Protein AF-A0A7J5EXM0-F1 (afdb_monomer_lite)

Radius of gyration: 34.78 Å; chains: 1; bounding box: 67×42×103 Å

Secondary structure (DSSP, 8-state):
-----PPSEEEEEE-SSHHHHHHHHHHHTTSTTEEEEE---S--HHHHHHHHHHHHT--SEEEEE-S-HHHHHHH-SEEEEEETTEEEEEES-HHHHHHHHHHHHHHHHHHHHHHHHHHHHHHHHHHHHHHHHHHHHHHHHHHHHHHHHHHHHHHHHHT--

Sequence (161 aa):
MQSLSLPAGWTGVVGASRADELAFLRQAATSPDVRVVEDPGPLTDDARAALVASLRTHPGIGLIASRDRALLDELTTATVRIDRHGARLYLGSYSTARAAWQAEGEARGRERATAQNRHQARLAEQAHHTAIAAAQQRAATMSARGASQRWKGNAAMRGRK

pLDDT: mean 86.91, std 11.25, range [46.09, 97.12]

Structure (mmCIF, N/CA/C/O backbone):
data_AF-A0A7J5EXM0-F1
#
_entry.id   AF-A0A7J5EXM0-F1
#
loop_
_atom_site.group_PDB
_atom_site.id
_atom_site.type_symbol
_atom_site.label_atom_id
_atom_site.label_alt_id
_atom_site.label_comp_id
_atom_site.label_asym_id
_atom_site.label_entity_id
_atom_site.label_seq_id
_atom_site.pdbx_PDB_ins_code
_atom_site.Cartn_x
_atom_site.Cartn_y
_atom_site.Cartn_z
_atom_site.occupancy
_atom_site.B_iso_or_equiv
_atom_site.auth_seq_id
_atom_site.auth_comp_id
_atom_site.auth_asym_id
_atom_site.auth_atom_id
_atom_site.pdbx_PDB_model_num
ATOM 1 N N . MET A 1 1 ? 3.048 -18.352 7.080 1.00 46.09 1 MET A N 1
ATOM 2 C CA . MET A 1 1 ? 3.015 -17.070 6.339 1.00 46.09 1 MET A CA 1
ATOM 3 C C . MET A 1 1 ? 1.911 -17.180 5.305 1.00 46.09 1 MET A C 1
ATOM 5 O O . MET A 1 1 ? 1.802 -18.239 4.703 1.00 46.09 1 MET A O 1
ATOM 9 N N . GLN A 1 2 ? 1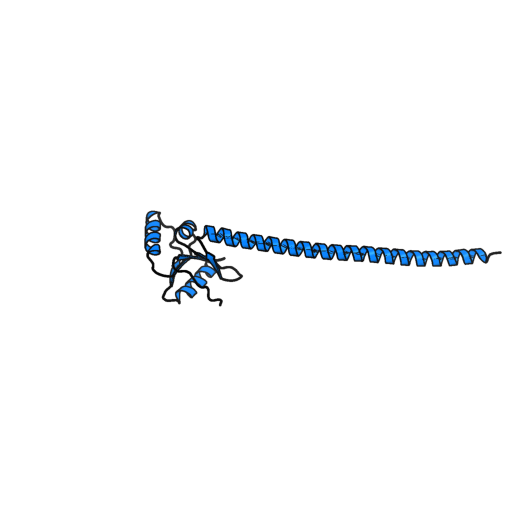.037 -16.180 5.175 1.00 49.22 2 GLN A N 1
ATOM 10 C CA . GLN A 1 2 ? -0.038 -16.229 4.178 1.00 49.22 2 GLN A CA 1
ATOM 11 C C . GLN A 1 2 ? 0.582 -16.258 2.776 1.00 49.22 2 GLN A C 1
ATOM 13 O O . GLN A 1 2 ? 1.469 -15.457 2.489 1.00 49.22 2 GLN A O 1
ATOM 18 N N . SER A 1 3 ? 0.153 -17.204 1.939 1.00 62.62 3 SER A N 1
ATOM 19 C CA . SER A 1 3 ? 0.539 -17.242 0.528 1.00 62.62 3 SER A CA 1
ATOM 20 C C . SER A 1 3 ? -0.100 -16.042 -0.166 1.00 62.62 3 SER A C 1
ATOM 22 O O . SER A 1 3 ? -1.326 -15.941 -0.226 1.00 62.62 3 SER A O 1
ATOM 24 N N . LEU A 1 4 ? 0.721 -15.092 -0.607 1.00 74.19 4 LEU A N 1
ATOM 25 C CA . LEU A 1 4 ? 0.268 -13.911 -1.330 1.00 74.19 4 LEU A CA 1
ATOM 26 C C . LEU A 1 4 ? 0.406 -14.215 -2.823 1.00 74.19 4 LEU A C 1
ATOM 28 O O . LEU A 1 4 ? 1.516 -14.343 -3.331 1.00 74.19 4 LEU A O 1
ATOM 32 N N . SER A 1 5 ? -0.724 -14.392 -3.507 1.00 82.31 5 SER A N 1
ATOM 33 C CA . SER A 1 5 ? -0.741 -14.638 -4.950 1.00 82.31 5 SER A CA 1
ATOM 34 C C . SER A 1 5 ? -0.410 -13.338 -5.682 1.00 82.31 5 SER A C 1
ATOM 36 O O . SER A 1 5 ? -1.137 -12.351 -5.557 1.00 82.31 5 SER A O 1
ATOM 38 N N . LEU A 1 6 ? 0.717 -13.325 -6.392 1.00 84.25 6 LEU A N 1
ATOM 39 C CA . LEU A 1 6 ? 1.162 -12.187 -7.191 1.00 84.25 6 LEU A CA 1
ATOM 40 C C . LEU A 1 6 ? 0.640 -12.332 -8.628 1.00 84.25 6 LEU A C 1
ATOM 42 O O . LEU A 1 6 ? 0.759 -13.418 -9.200 1.00 84.25 6 LEU A O 1
ATOM 46 N N . PRO A 1 7 ? 0.067 -11.272 -9.223 1.00 84.38 7 PRO A N 1
ATOM 47 C CA . PRO A 1 7 ? -0.327 -11.299 -10.623 1.00 84.38 7 PRO A CA 1
ATOM 48 C C . PRO A 1 7 ? 0.906 -11.328 -11.534 1.00 84.38 7 PRO A C 1
ATOM 50 O O . PRO A 1 7 ? 1.994 -10.898 -11.146 1.00 84.38 7 PRO A O 1
ATOM 53 N N . ALA A 1 8 ? 0.718 -11.788 -12.772 1.00 85.81 8 ALA A N 1
ATOM 54 C CA . ALA A 1 8 ? 1.723 -11.617 -13.815 1.00 85.81 8 ALA A CA 1
ATOM 55 C C . ALA A 1 8 ? 1.977 -10.122 -14.088 1.00 85.81 8 ALA A C 1
ATOM 57 O O . ALA A 1 8 ? 1.068 -9.292 -13.982 1.00 85.81 8 ALA A O 1
ATOM 58 N N . GLY A 1 9 ? 3.209 -9.792 -14.471 1.00 90.81 9 GLY A N 1
ATOM 59 C CA . GLY A 1 9 ? 3.674 -8.420 -14.642 1.00 90.81 9 GLY A CA 1
ATOM 60 C C . GLY A 1 9 ? 4.459 -7.910 -13.435 1.00 90.81 9 GLY A C 1
ATOM 61 O O . GLY A 1 9 ? 4.924 -8.680 -12.594 1.00 90.81 9 GLY A O 1
ATOM 62 N N . TRP A 1 10 ? 4.645 -6.592 -13.376 1.00 93.81 10 TRP A N 1
ATOM 63 C CA . TRP A 1 10 ? 5.480 -5.959 -12.360 1.00 93.81 10 TRP A CA 1
ATOM 64 C C . TRP A 1 10 ? 4.670 -5.494 -11.163 1.00 93.81 10 TRP A C 1
ATOM 66 O O . TRP A 1 10 ? 3.741 -4.696 -11.283 1.00 93.81 10 TRP A O 1
ATOM 76 N N . THR A 1 11 ? 5.088 -5.947 -9.989 1.00 95.06 11 THR A N 1
ATOM 77 C CA . THR A 1 11 ? 4.552 -5.522 -8.706 1.00 95.06 11 THR A CA 1
ATOM 78 C C . THR A 1 11 ? 5.589 -4.684 -7.962 1.00 95.06 11 THR A C 1
ATOM 80 O O . THR A 1 11 ? 6.719 -5.118 -7.731 1.00 95.06 11 THR A O 1
ATOM 83 N N . GLY A 1 12 ? 5.206 -3.469 -7.577 1.00 95.12 12 GLY A N 1
ATOM 84 C CA . GLY A 1 12 ? 6.020 -2.605 -6.727 1.00 95.12 12 GLY A CA 1
ATOM 85 C C . GLY A 1 12 ? 6.022 -3.105 -5.287 1.00 95.12 12 GLY A C 1
ATOM 86 O O . GLY A 1 12 ? 4.979 -3.493 -4.775 1.00 95.12 12 GLY A O 1
ATOM 87 N N . VAL A 1 13 ? 7.162 -3.083 -4.608 1.00 95.00 13 VAL A N 1
ATOM 88 C CA . VAL A 1 13 ? 7.278 -3.444 -3.190 1.00 95.00 13 VAL A CA 1
ATOM 89 C C . VAL A 1 13 ? 7.656 -2.201 -2.400 1.00 95.00 13 VAL A C 1
ATOM 91 O O . VAL A 1 13 ? 8.661 -1.556 -2.691 1.00 95.00 13 VAL A O 1
ATOM 94 N N . VAL A 1 14 ? 6.834 -1.863 -1.407 1.00 94.38 14 VAL A N 1
ATOM 95 C CA . VAL A 1 14 ? 6.997 -0.664 -0.578 1.00 94.38 14 VAL A CA 1
ATOM 96 C C . VAL A 1 14 ? 6.872 -1.050 0.888 1.00 94.38 14 VAL A C 1
ATOM 98 O O . VAL A 1 14 ? 5.824 -1.539 1.313 1.00 94.38 14 VAL A O 1
ATOM 101 N N . GLY A 1 15 ? 7.925 -0.821 1.667 1.00 91.12 15 GLY A N 1
ATOM 102 C CA . GLY A 1 15 ? 7.972 -1.162 3.088 1.00 91.12 15 GLY A CA 1
ATOM 103 C C . GLY A 1 15 ? 7.930 0.048 4.014 1.00 91.12 15 GLY A C 1
ATOM 104 O O . GLY A 1 15 ? 8.046 1.198 3.589 1.00 91.12 15 GLY A O 1
ATOM 105 N N . ALA A 1 16 ? 7.783 -0.219 5.314 1.00 87.88 16 ALA A N 1
ATOM 106 C CA . ALA A 1 16 ? 8.017 0.784 6.353 1.00 87.88 16 ALA A CA 1
ATOM 107 C C . ALA A 1 16 ? 9.511 1.141 6.460 1.00 87.88 16 ALA A C 1
ATOM 109 O O . ALA A 1 16 ? 9.859 2.272 6.798 1.00 87.88 16 ALA A O 1
ATOM 110 N N . SER A 1 17 ? 10.384 0.184 6.144 1.00 90.94 17 SER A N 1
ATOM 111 C CA . SER A 1 17 ? 11.827 0.357 6.048 1.00 90.94 17 SER A CA 1
ATOM 112 C C . SER A 1 17 ? 12.393 -0.357 4.821 1.00 90.94 17 SER A C 1
ATOM 114 O O . SER A 1 17 ? 11.796 -1.296 4.291 1.00 90.94 17 SER A O 1
ATOM 116 N N . ARG A 1 18 ? 13.609 0.031 4.414 1.00 89.31 18 ARG A N 1
ATOM 117 C CA . ARG A 1 18 ? 14.347 -0.685 3.367 1.00 89.31 18 ARG A CA 1
ATOM 118 C C . ARG A 1 18 ? 14.604 -2.146 3.754 1.00 89.31 18 ARG A C 1
ATOM 120 O O . ARG A 1 18 ? 14.594 -3.010 2.890 1.00 89.31 18 ARG A O 1
ATOM 127 N N . ALA A 1 19 ? 14.797 -2.434 5.042 1.00 90.81 19 ALA A N 1
ATOM 128 C CA . ALA A 1 19 ? 15.003 -3.797 5.523 1.00 90.81 19 ALA A CA 1
ATOM 129 C C . ALA A 1 19 ? 13.780 -4.694 5.266 1.00 90.81 19 ALA A C 1
ATOM 131 O O . ALA A 1 19 ? 13.953 -5.836 4.847 1.00 90.81 19 ALA A O 1
ATOM 132 N N . ASP A 1 20 ? 12.566 -4.164 5.447 1.00 91.31 20 ASP A N 1
ATOM 133 C CA . ASP A 1 20 ? 11.324 -4.905 5.195 1.00 91.31 20 ASP A CA 1
ATOM 134 C C . ASP A 1 20 ? 11.171 -5.259 3.712 1.00 91.31 20 ASP A C 1
ATOM 136 O O . ASP A 1 20 ? 10.836 -6.393 3.368 1.00 91.31 20 ASP A O 1
ATOM 140 N N . GLU A 1 21 ? 11.463 -4.300 2.828 1.00 91.81 21 GLU A N 1
ATOM 141 C CA . GLU A 1 21 ? 11.446 -4.510 1.376 1.00 91.81 21 GLU A CA 1
ATOM 142 C C . GLU A 1 21 ? 12.433 -5.605 0.970 1.00 91.81 21 GLU A C 1
ATOM 144 O O . GLU A 1 21 ? 12.056 -6.554 0.288 1.00 91.81 21 GLU A O 1
ATOM 149 N N . LEU A 1 22 ? 13.682 -5.509 1.436 1.00 90.56 22 LEU A N 1
ATOM 150 C CA . LEU A 1 22 ? 14.732 -6.477 1.117 1.00 90.56 22 LEU A CA 1
ATOM 151 C C . LEU A 1 22 ? 14.409 -7.875 1.649 1.00 90.56 22 LEU A C 1
ATOM 153 O O . LEU A 1 22 ? 14.666 -8.868 0.972 1.00 90.56 22 LEU A O 1
ATOM 157 N N . ALA A 1 23 ? 13.846 -7.975 2.854 1.00 91.25 23 ALA A N 1
ATOM 158 C CA . ALA A 1 23 ? 13.437 -9.255 3.421 1.00 91.25 23 ALA A CA 1
ATOM 159 C C . ALA A 1 23 ? 12.369 -9.933 2.551 1.00 91.25 23 ALA A C 1
ATOM 161 O O . ALA A 1 23 ? 12.490 -11.119 2.237 1.00 91.25 23 ALA A O 1
ATOM 162 N N . PHE A 1 24 ? 11.369 -9.171 2.104 1.00 91.00 24 PHE A N 1
ATOM 163 C CA . PHE A 1 24 ? 10.327 -9.678 1.216 1.00 91.00 24 PHE A CA 1
ATOM 164 C C . PHE A 1 24 ? 10.880 -10.085 -0.151 1.00 91.00 24 PHE A C 1
ATOM 166 O O . PHE A 1 24 ? 10.586 -11.177 -0.635 1.00 91.00 24 PHE A O 1
ATOM 173 N N . LEU A 1 25 ? 11.718 -9.242 -0.755 1.00 91.62 25 LEU A N 1
ATOM 174 C CA . LEU A 1 25 ? 12.332 -9.525 -2.048 1.00 91.62 25 LEU A CA 1
ATOM 175 C C . LEU A 1 25 ? 13.201 -10.785 -2.014 1.00 91.62 25 LEU A C 1
ATOM 177 O O . LEU A 1 25 ? 13.074 -11.633 -2.893 1.00 91.62 25 LEU A O 1
ATOM 181 N N . ARG A 1 26 ? 14.024 -10.961 -0.974 1.00 90.00 26 ARG A N 1
ATOM 182 C CA . ARG A 1 26 ? 14.846 -12.170 -0.787 1.00 90.00 26 ARG A CA 1
ATOM 183 C C . ARG A 1 26 ? 14.003 -13.424 -0.638 1.00 90.00 26 ARG A C 1
ATOM 185 O O . ARG A 1 26 ? 14.355 -14.463 -1.183 1.00 90.00 26 ARG A O 1
ATOM 192 N N . GLN A 1 27 ? 12.893 -13.331 0.088 1.00 87.69 27 GLN A N 1
ATOM 193 C CA . GLN A 1 27 ? 11.971 -14.450 0.211 1.00 87.69 27 GLN A CA 1
ATOM 194 C C . GLN A 1 27 ? 11.337 -14.787 -1.143 1.00 87.69 27 GLN A C 1
ATOM 196 O O . GLN A 1 27 ? 11.291 -15.954 -1.520 1.00 87.69 27 GLN A O 1
ATOM 201 N N . ALA A 1 28 ? 10.876 -13.787 -1.892 1.00 85.81 28 ALA A N 1
ATOM 202 C CA . ALA A 1 28 ? 10.247 -13.996 -3.191 1.00 85.81 28 ALA A CA 1
ATOM 203 C C . ALA A 1 28 ? 11.227 -14.525 -4.253 1.00 85.81 28 ALA A C 1
ATOM 205 O O . ALA A 1 28 ? 10.844 -15.362 -5.065 1.00 85.81 28 ALA A O 1
ATOM 206 N N . ALA A 1 29 ? 12.499 -14.122 -4.190 1.00 83.25 29 ALA A N 1
ATOM 207 C CA . ALA A 1 29 ? 13.568 -14.605 -5.066 1.00 83.25 29 ALA A CA 1
ATOM 208 C C . ALA A 1 29 ? 13.861 -16.111 -4.928 1.00 83.25 29 ALA A C 1
ATOM 210 O O . ALA A 1 29 ? 14.548 -16.680 -5.771 1.00 83.25 29 ALA A O 1
ATOM 211 N N . THR A 1 30 ? 13.348 -16.778 -3.887 1.00 80.62 30 THR A N 1
ATOM 212 C CA . THR A 1 30 ? 13.428 -18.247 -3.782 1.00 80.62 30 THR A CA 1
ATOM 213 C C . THR A 1 30 ? 12.533 -18.965 -4.795 1.00 80.62 30 THR A C 1
ATOM 215 O O . THR A 1 30 ? 12.708 -20.160 -5.025 1.00 80.62 30 THR A O 1
ATOM 218 N N . SER A 1 31 ? 11.590 -18.247 -5.414 1.00 76.31 31 SER A N 1
ATOM 219 C CA . SER A 1 31 ? 10.752 -18.766 -6.493 1.00 76.31 31 SER A CA 1
ATOM 220 C C . SER A 1 31 ? 11.459 -18.569 -7.842 1.00 76.31 31 SER A C 1
ATOM 222 O O . SER A 1 31 ? 11.785 -17.431 -8.178 1.00 76.31 31 SER A O 1
ATOM 224 N N . PRO A 1 32 ? 11.677 -19.634 -8.639 1.00 70.31 32 PRO A N 1
ATOM 225 C CA . PRO A 1 32 ? 12.461 -19.562 -9.879 1.00 70.31 32 PRO A CA 1
ATOM 226 C C . PRO A 1 32 ? 11.830 -18.668 -10.959 1.00 70.31 32 PRO A C 1
ATOM 228 O O . PRO A 1 32 ? 12.542 -18.160 -11.821 1.00 70.31 32 PRO A O 1
ATOM 231 N N . ASP A 1 33 ? 10.519 -18.431 -10.882 1.00 81.94 33 ASP A N 1
ATOM 232 C CA . ASP A 1 33 ? 9.754 -17.654 -11.867 1.00 81.94 33 ASP A CA 1
ATOM 233 C C . ASP A 1 33 ? 9.633 -16.158 -11.515 1.00 81.94 33 ASP A C 1
ATOM 235 O O . ASP A 1 33 ? 8.916 -15.413 -12.189 1.00 81.94 33 ASP A O 1
ATOM 239 N N . VAL A 1 34 ? 10.296 -15.710 -10.440 1.00 85.31 34 VAL A N 1
ATOM 240 C CA . VAL A 1 34 ? 10.219 -14.327 -9.957 1.00 85.31 34 VAL A CA 1
ATOM 241 C C . VAL A 1 34 ? 11.512 -13.582 -10.258 1.00 85.31 34 VAL A C 1
ATOM 243 O O . VAL A 1 34 ? 12.585 -13.924 -9.762 1.00 85.31 34 VAL A O 1
ATOM 246 N N . ARG A 1 35 ? 11.405 -12.488 -11.014 1.00 89.06 35 ARG A N 1
ATOM 247 C CA . ARG A 1 35 ? 12.515 -11.555 -11.228 1.00 89.06 35 ARG A CA 1
ATOM 248 C C . ARG A 1 35 ? 12.444 -10.416 -10.222 1.00 89.06 35 ARG A C 1
ATOM 250 O O . ARG A 1 35 ? 11.414 -9.768 -10.091 1.00 89.06 35 ARG A O 1
ATOM 257 N N . VAL A 1 36 ? 13.557 -10.129 -9.554 1.00 91.06 36 VAL A N 1
ATOM 258 C CA . VAL A 1 36 ? 13.652 -9.063 -8.547 1.00 91.06 36 VAL A CA 1
ATOM 259 C C . VAL A 1 36 ? 14.552 -7.930 -9.041 1.00 91.06 36 VAL A C 1
ATOM 261 O O . VAL A 1 36 ? 15.624 -8.179 -9.590 1.00 91.06 36 VAL A O 1
ATOM 264 N N . VAL A 1 37 ? 14.126 -6.684 -8.826 1.00 89.38 37 VAL A N 1
ATOM 265 C CA . VAL A 1 37 ? 14.909 -5.465 -9.071 1.00 89.38 37 VAL A CA 1
ATOM 266 C C . VAL A 1 37 ? 14.927 -4.611 -7.806 1.00 89.38 37 VAL A C 1
ATOM 268 O O . VAL A 1 37 ? 13.886 -4.252 -7.253 1.00 89.38 37 VAL A O 1
ATOM 271 N N . GLU A 1 38 ? 16.127 -4.259 -7.358 1.00 88.44 38 GLU A N 1
ATOM 272 C CA . GLU A 1 38 ? 16.353 -3.418 -6.186 1.00 88.44 38 GLU A CA 1
ATOM 273 C C . GLU A 1 38 ? 16.961 -2.083 -6.599 1.00 88.44 38 GLU A C 1
ATOM 275 O O . GLU A 1 38 ? 17.961 -2.085 -7.306 1.00 88.44 38 GLU A O 1
ATOM 280 N N . ASP A 1 39 ? 16.336 -0.985 -6.148 1.00 83.44 39 ASP A N 1
ATOM 281 C CA . ASP A 1 39 ? 16.736 0.425 -6.295 1.00 83.44 39 ASP A CA 1
ATOM 282 C C . ASP A 1 39 ? 17.776 0.651 -7.408 1.00 83.44 39 ASP A C 1
ATOM 284 O O . ASP A 1 39 ? 18.974 0.677 -7.114 1.00 83.44 39 ASP A O 1
ATOM 288 N N . PRO A 1 40 ? 17.352 0.817 -8.679 1.00 71.62 40 PRO A N 1
ATOM 289 C CA . PRO A 1 40 ? 18.280 0.951 -9.804 1.00 71.62 40 PRO A CA 1
ATOM 290 C C . PRO A 1 40 ? 19.129 2.237 -9.750 1.00 71.62 40 PRO A C 1
ATOM 292 O O . PRO A 1 40 ? 19.907 2.499 -10.664 1.00 71.62 40 PRO A O 1
ATOM 295 N N . GLY A 1 41 ? 19.005 3.031 -8.681 1.00 75.94 41 GLY A N 1
ATOM 296 C CA . GLY A 1 41 ? 19.710 4.287 -8.497 1.00 75.94 41 GLY A CA 1
ATOM 297 C C . GLY A 1 41 ? 19.105 5.417 -9.332 1.00 75.94 41 GLY A C 1
ATOM 298 O O . GLY A 1 41 ? 18.083 5.238 -10.000 1.00 75.94 41 GLY A O 1
ATOM 299 N N . PRO A 1 42 ? 19.698 6.621 -9.273 1.00 78.44 42 PRO A N 1
ATOM 300 C CA . PRO A 1 42 ? 19.305 7.714 -10.150 1.00 78.44 42 PRO A CA 1
ATOM 301 C C . PRO A 1 42 ? 19.663 7.365 -11.600 1.00 78.44 42 PRO A C 1
ATOM 303 O O . PRO A 1 42 ? 20.832 7.180 -11.933 1.00 78.44 42 PRO A O 1
ATOM 306 N N . LEU A 1 43 ? 18.648 7.288 -12.459 1.00 81.31 43 LEU A N 1
ATOM 307 C CA . LEU A 1 43 ? 18.795 7.042 -13.892 1.00 81.31 43 LEU A CA 1
ATOM 308 C C . LEU A 1 43 ? 18.558 8.337 -14.671 1.00 81.31 43 LEU A C 1
ATOM 310 O O . LEU A 1 43 ? 17.698 9.136 -14.297 1.00 81.31 43 LEU A O 1
ATOM 314 N N . THR A 1 44 ? 19.289 8.515 -15.771 1.00 87.69 44 THR A N 1
ATOM 315 C CA . THR A 1 44 ? 18.930 9.494 -16.806 1.00 87.69 44 THR A CA 1
ATOM 316 C C . THR A 1 44 ? 17.630 9.073 -17.496 1.00 87.69 44 THR A C 1
ATOM 318 O O . THR A 1 44 ? 17.237 7.906 -17.416 1.00 87.69 44 THR A O 1
ATOM 321 N N . ASP A 1 45 ? 16.965 9.993 -18.194 1.00 86.75 45 ASP A N 1
ATOM 322 C CA . ASP A 1 45 ? 15.694 9.695 -18.870 1.00 86.75 45 ASP A CA 1
ATOM 323 C C . ASP A 1 45 ? 15.835 8.573 -19.914 1.00 86.75 45 ASP A C 1
ATOM 325 O O . ASP A 1 45 ? 15.019 7.652 -19.942 1.00 86.75 45 ASP A O 1
ATOM 329 N N . ASP A 1 46 ? 16.926 8.563 -20.686 1.00 89.06 46 ASP A N 1
ATOM 330 C CA . ASP A 1 46 ? 17.208 7.495 -21.656 1.00 89.06 46 ASP A CA 1
ATOM 331 C C . ASP A 1 46 ? 17.440 6.138 -20.974 1.00 89.06 46 ASP A C 1
ATOM 333 O O . ASP A 1 46 ? 16.910 5.110 -21.402 1.00 89.06 46 ASP A O 1
ATOM 337 N N . ALA A 1 47 ? 18.205 6.123 -19.875 1.00 86.31 47 ALA A N 1
ATOM 338 C CA . ALA A 1 47 ? 18.470 4.902 -19.117 1.00 86.31 47 ALA A CA 1
ATOM 339 C C . ALA A 1 47 ? 17.195 4.366 -18.452 1.00 86.31 47 ALA A C 1
ATOM 341 O O . ALA A 1 47 ? 16.978 3.153 -18.407 1.00 86.31 47 ALA A O 1
ATOM 342 N N . ARG A 1 48 ? 16.320 5.263 -17.982 1.00 86.50 48 ARG A N 1
ATOM 343 C CA . ARG A 1 48 ? 14.993 4.922 -17.465 1.00 86.50 48 ARG A CA 1
ATOM 344 C C . ARG A 1 48 ? 14.130 4.299 -18.555 1.00 86.50 48 ARG A C 1
ATOM 346 O O . ARG A 1 48 ? 13.588 3.222 -18.327 1.00 86.50 48 ARG A O 1
ATOM 353 N N . ALA A 1 49 ? 14.024 4.930 -19.722 1.00 88.44 49 ALA A N 1
ATOM 354 C CA . ALA A 1 49 ? 13.216 4.422 -20.827 1.00 88.44 49 ALA A CA 1
ATOM 355 C C . ALA A 1 49 ? 13.699 3.036 -21.287 1.00 88.44 49 ALA A C 1
ATOM 357 O O . ALA A 1 49 ? 12.893 2.117 -21.448 1.00 88.44 49 ALA A O 1
ATOM 358 N N . ALA A 1 50 ? 15.017 2.851 -21.412 1.00 88.88 50 ALA A N 1
ATOM 359 C CA . ALA A 1 50 ? 15.616 1.563 -21.750 1.00 88.88 50 ALA A CA 1
ATOM 360 C C . ALA A 1 50 ? 15.344 0.493 -20.677 1.00 88.88 50 ALA A C 1
ATOM 362 O O . ALA A 1 50 ? 15.001 -0.646 -21.010 1.00 88.88 50 ALA A O 1
ATOM 363 N N . LEU A 1 51 ? 15.446 0.853 -19.392 1.00 87.81 51 LEU A N 1
ATOM 364 C CA . LEU A 1 51 ? 15.124 -0.047 -18.287 1.00 87.81 51 LEU A CA 1
ATOM 365 C C . LEU A 1 51 ? 13.649 -0.452 -18.324 1.00 87.81 51 LEU A C 1
ATOM 367 O O . LEU A 1 51 ? 13.348 -1.642 -18.301 1.00 87.81 51 LEU A O 1
ATOM 371 N N . VAL A 1 52 ? 12.730 0.510 -18.415 1.00 89.69 52 VAL A N 1
ATOM 372 C CA . VAL A 1 52 ? 11.286 0.240 -18.462 1.00 89.69 52 VAL A CA 1
ATOM 373 C C . VAL A 1 52 ? 10.943 -0.653 -19.651 1.00 89.69 52 VAL A C 1
ATOM 375 O O . VAL A 1 52 ? 10.223 -1.637 -19.479 1.00 89.69 52 VAL A O 1
ATOM 378 N N . ALA A 1 53 ? 11.490 -0.369 -20.836 1.00 90.19 53 ALA A N 1
ATOM 379 C CA . ALA A 1 53 ? 11.283 -1.191 -22.023 1.00 90.19 53 ALA A CA 1
ATOM 380 C C . ALA A 1 53 ? 11.770 -2.632 -21.806 1.00 90.19 53 ALA A C 1
ATOM 382 O O . ALA A 1 53 ? 11.023 -3.576 -22.051 1.00 90.19 53 ALA A O 1
ATOM 383 N N . SER A 1 54 ? 12.982 -2.805 -21.272 1.00 88.81 54 SER A N 1
ATOM 384 C CA . SER A 1 54 ? 13.548 -4.121 -20.962 1.00 88.81 54 SER A CA 1
ATOM 385 C C . SER A 1 54 ? 12.688 -4.893 -19.958 1.00 88.81 54 SER A C 1
ATOM 387 O O . SER A 1 54 ? 12.309 -6.037 -20.208 1.00 88.81 54 SER A O 1
ATOM 389 N N . LEU A 1 55 ? 12.292 -4.254 -18.854 1.00 89.06 55 LEU A N 1
ATOM 390 C CA . LEU A 1 55 ? 11.499 -4.895 -17.808 1.00 89.06 55 LEU A CA 1
ATOM 391 C C . LEU A 1 55 ? 10.094 -5.266 -18.306 1.00 89.06 55 LEU A C 1
ATOM 393 O O . LEU A 1 55 ? 9.620 -6.361 -18.006 1.00 89.06 55 LEU A O 1
ATOM 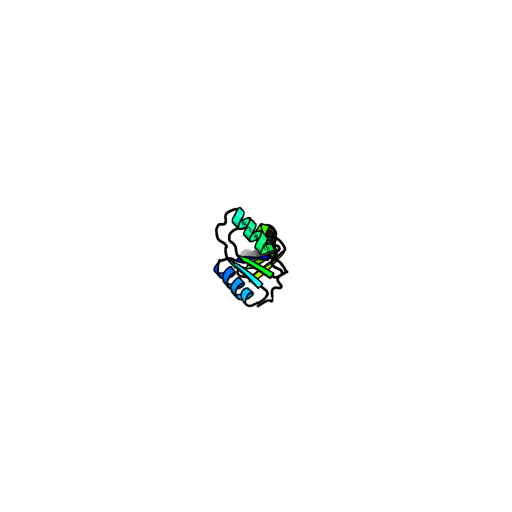397 N N . ARG A 1 56 ? 9.446 -4.429 -19.127 1.00 89.31 56 ARG A N 1
ATOM 398 C CA . ARG A 1 56 ? 8.115 -4.718 -19.698 1.00 89.31 56 ARG A CA 1
ATOM 399 C C . ARG A 1 56 ? 8.073 -5.969 -20.578 1.00 89.31 56 ARG A C 1
ATOM 401 O O . ARG A 1 56 ? 7.014 -6.574 -20.691 1.00 89.31 56 ARG A O 1
ATOM 408 N N . THR A 1 57 ? 9.194 -6.375 -21.173 1.00 87.62 57 THR A N 1
ATOM 409 C CA . THR A 1 57 ? 9.252 -7.596 -21.999 1.00 87.62 57 THR A CA 1
ATOM 410 C C . THR A 1 57 ? 9.322 -8.891 -21.192 1.00 87.62 57 THR A C 1
ATOM 412 O O . THR A 1 57 ? 9.248 -9.967 -21.779 1.00 87.62 57 THR A O 1
ATOM 415 N N . HIS A 1 58 ? 9.458 -8.822 -19.863 1.00 84.94 58 HIS A N 1
ATOM 416 C CA . HIS A 1 58 ? 9.601 -10.003 -19.018 1.00 84.94 58 HIS A CA 1
ATOM 417 C C . HIS A 1 58 ? 8.289 -10.816 -18.938 1.00 84.94 58 HIS A C 1
ATOM 419 O O . HIS A 1 58 ? 7.306 -10.319 -18.380 1.00 84.94 58 HIS A O 1
ATOM 425 N N . PRO A 1 59 ? 8.256 -12.069 -19.440 1.00 78.75 59 PRO A N 1
ATOM 426 C CA . PRO A 1 59 ? 7.084 -12.929 -19.337 1.00 78.75 59 PRO A CA 1
ATOM 427 C C . PRO A 1 59 ? 7.100 -13.615 -17.966 1.00 78.75 59 PRO A C 1
ATOM 429 O O . PRO A 1 59 ? 7.694 -14.675 -17.802 1.00 78.75 59 PRO A O 1
ATOM 432 N N . GLY A 1 60 ? 6.516 -12.987 -16.948 1.00 86.56 60 GLY A N 1
ATOM 433 C CA . GLY A 1 60 ? 6.529 -13.556 -15.602 1.00 86.56 60 GLY A CA 1
ATOM 434 C C . GLY A 1 60 ? 6.123 -12.581 -14.512 1.00 86.56 60 GLY A C 1
ATOM 435 O O . GLY A 1 60 ? 5.492 -11.553 -14.771 1.00 86.56 60 GLY A O 1
ATOM 436 N N . ILE A 1 61 ? 6.482 -12.930 -13.279 1.00 90.62 61 ILE A N 1
ATOM 437 C CA . ILE A 1 61 ? 6.254 -12.094 -12.104 1.00 90.62 61 ILE A CA 1
ATOM 438 C C . ILE A 1 61 ? 7.525 -11.283 -11.856 1.00 90.62 61 ILE A C 1
ATOM 440 O O . ILE A 1 61 ? 8.583 -11.821 -11.530 1.00 90.62 61 ILE A O 1
ATOM 444 N N . GLY A 1 62 ? 7.415 -9.968 -12.002 1.00 92.88 62 GLY A N 1
ATOM 445 C CA . GLY A 1 62 ? 8.465 -9.026 -11.650 1.00 92.88 62 GLY A CA 1
ATOM 446 C C . GLY A 1 62 ? 8.173 -8.371 -10.306 1.00 92.88 62 GLY A C 1
ATOM 447 O O . GLY A 1 62 ? 7.062 -7.906 -10.065 1.00 92.88 62 GLY A O 1
ATOM 448 N N . LEU A 1 63 ? 9.171 -8.282 -9.436 1.00 93.81 63 LEU A N 1
ATOM 449 C CA . LEU A 1 63 ? 9.127 -7.495 -8.211 1.00 93.81 63 LEU A CA 1
ATOM 450 C C . LEU A 1 63 ? 10.152 -6.377 -8.283 1.00 93.81 63 LEU A C 1
ATOM 452 O O . LEU A 1 63 ? 11.325 -6.619 -8.561 1.00 93.81 63 LEU A O 1
ATOM 456 N N . ILE A 1 64 ? 9.723 -5.156 -7.986 1.00 93.56 64 ILE A N 1
ATOM 457 C CA . ILE A 1 64 ? 10.615 -4.000 -7.947 1.00 93.56 64 ILE A CA 1
ATOM 458 C C . ILE A 1 64 ? 10.430 -3.213 -6.655 1.00 93.56 64 ILE A C 1
ATOM 460 O O . ILE A 1 64 ? 9.327 -2.780 -6.337 1.00 93.56 64 ILE A O 1
ATOM 464 N N . ALA A 1 65 ? 11.516 -2.990 -5.918 1.00 93.81 65 ALA A N 1
ATOM 465 C CA . ALA A 1 65 ? 11.537 -2.046 -4.803 1.00 93.81 65 ALA A CA 1
ATOM 466 C C . ALA A 1 65 ? 12.422 -0.859 -5.175 1.00 93.81 65 ALA A C 1
ATOM 468 O O . ALA A 1 65 ? 13.641 -1.005 -5.286 1.00 93.81 65 ALA A O 1
ATOM 469 N N . SER A 1 66 ? 11.809 0.307 -5.362 1.00 91.62 66 SER A N 1
ATOM 470 C CA . SER A 1 66 ? 12.485 1.536 -5.775 1.00 91.62 66 SER A CA 1
ATOM 471 C C . SER A 1 66 ? 12.019 2.718 -4.933 1.00 91.62 66 SER A C 1
ATOM 473 O O . SER A 1 66 ? 10.851 2.808 -4.553 1.00 91.62 66 SER A O 1
ATOM 475 N N . ARG A 1 67 ? 12.929 3.661 -4.673 1.00 89.00 67 ARG A N 1
ATOM 476 C CA . ARG A 1 67 ? 12.581 4.952 -4.058 1.00 89.00 67 ARG A CA 1
ATOM 477 C C . ARG A 1 67 ? 11.997 5.935 -5.073 1.00 89.00 67 ARG A C 1
ATOM 479 O O . ARG A 1 67 ? 11.387 6.930 -4.679 1.00 89.00 67 ARG A O 1
ATOM 486 N N . ASP A 1 68 ? 12.170 5.654 -6.360 1.00 90.69 68 ASP A N 1
ATOM 487 C CA . ASP A 1 68 ? 11.609 6.432 -7.453 1.00 90.69 68 ASP A CA 1
ATOM 488 C C . ASP A 1 68 ? 10.148 6.037 -7.699 1.00 90.69 68 ASP A C 1
ATOM 490 O O . ASP A 1 68 ? 9.839 5.001 -8.289 1.00 90.69 68 ASP A O 1
ATOM 494 N N . ARG A 1 69 ? 9.237 6.893 -7.236 1.00 91.12 69 ARG A N 1
ATOM 495 C CA . ARG A 1 69 ? 7.791 6.674 -7.348 1.00 91.12 69 ARG A CA 1
ATOM 496 C C . ARG A 1 69 ? 7.284 6.805 -8.780 1.00 91.12 69 ARG A C 1
ATOM 498 O O . ARG A 1 69 ? 6.325 6.123 -9.111 1.00 91.12 69 ARG A O 1
ATOM 505 N N . ALA A 1 70 ? 7.924 7.628 -9.612 1.00 90.88 70 ALA A N 1
ATOM 506 C CA . ALA A 1 70 ? 7.535 7.776 -11.010 1.00 90.88 70 ALA A CA 1
ATOM 507 C C . ALA A 1 70 ? 7.847 6.494 -11.791 1.00 90.88 70 ALA A C 1
ATOM 509 O O . ALA A 1 70 ? 7.011 6.023 -12.554 1.00 90.88 70 ALA A O 1
ATOM 510 N N . LEU A 1 71 ? 8.998 5.866 -11.515 1.00 91.06 71 LEU A N 1
ATOM 511 C CA . LEU A 1 71 ? 9.321 4.546 -12.064 1.00 91.06 71 LEU A CA 1
ATOM 512 C C . LEU A 1 71 ? 8.299 3.487 -11.633 1.00 91.06 71 LEU A C 1
ATOM 514 O O . LEU A 1 71 ? 7.844 2.696 -12.458 1.00 91.06 71 LEU A O 1
ATOM 518 N N . LEU A 1 72 ? 7.946 3.459 -10.341 1.00 93.62 72 LEU A N 1
ATOM 519 C CA . LEU A 1 72 ? 6.932 2.525 -9.852 1.00 93.62 72 LEU A CA 1
ATOM 520 C C . LEU A 1 72 ? 5.586 2.774 -10.537 1.00 93.62 72 LEU A C 1
ATOM 522 O O . LEU A 1 72 ? 4.923 1.816 -10.924 1.00 93.62 72 LEU A O 1
ATOM 526 N N . ASP A 1 73 ? 5.194 4.032 -10.727 1.00 94.50 73 ASP A N 1
ATOM 527 C CA . ASP A 1 73 ? 3.938 4.366 -11.391 1.00 94.50 73 ASP A CA 1
ATOM 528 C C . ASP A 1 73 ? 3.902 3.975 -12.872 1.00 94.50 73 ASP A C 1
ATOM 530 O O . ASP A 1 73 ? 2.869 3.528 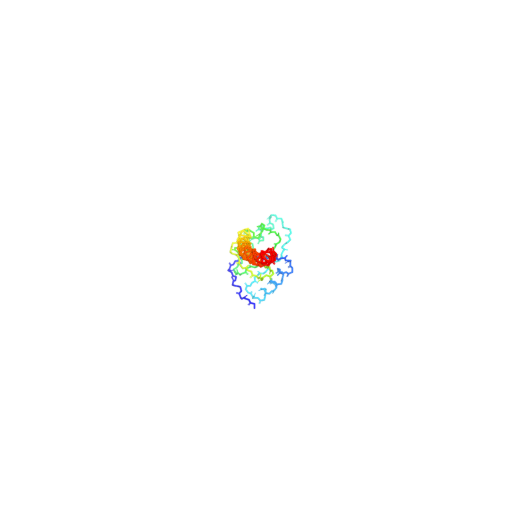-13.364 1.00 94.50 73 ASP A O 1
ATOM 534 N N . GLU A 1 74 ? 5.026 4.092 -13.573 1.00 92.88 74 GLU A N 1
ATOM 535 C CA . GLU A 1 74 ? 5.122 3.766 -14.996 1.00 92.88 74 GLU A CA 1
ATOM 536 C C . GLU A 1 74 ? 5.188 2.253 -15.273 1.00 92.88 74 GLU A C 1
ATOM 538 O O . GLU A 1 74 ? 4.691 1.774 -16.302 1.00 92.88 74 GLU A O 1
ATOM 543 N N . LEU A 1 75 ? 5.842 1.494 -14.389 1.00 92.31 75 LEU A N 1
ATOM 544 C CA . LEU A 1 75 ? 6.134 0.076 -14.607 1.00 92.31 75 LEU A CA 1
ATOM 545 C C . LEU A 1 75 ? 5.115 -0.862 -13.951 1.00 92.31 75 LEU A C 1
ATOM 547 O O . LEU A 1 75 ? 4.827 -1.922 -14.506 1.00 92.31 75 LEU A O 1
ATOM 551 N N . THR A 1 76 ? 4.617 -0.523 -12.759 1.00 94.62 76 THR A N 1
ATOM 552 C CA . THR A 1 76 ? 3.918 -1.493 -11.903 1.00 94.62 76 THR A CA 1
ATOM 553 C C . THR A 1 76 ? 2.410 -1.505 -12.128 1.00 94.62 76 THR A C 1
ATOM 555 O O . THR A 1 76 ? 1.766 -0.467 -12.261 1.00 94.62 76 THR A O 1
ATOM 558 N N . THR A 1 77 ? 1.830 -2.705 -12.140 1.00 93.94 77 THR A N 1
ATOM 559 C CA . THR A 1 77 ? 0.380 -2.941 -12.260 1.00 93.94 77 THR A CA 1
ATOM 560 C C . THR A 1 77 ? -0.257 -3.355 -10.935 1.00 93.94 77 THR A C 1
ATOM 562 O O . THR A 1 77 ? -1.482 -3.392 -10.815 1.00 93.94 77 THR A O 1
ATOM 565 N N . ALA A 1 78 ? 0.567 -3.646 -9.932 1.00 95.44 78 ALA A N 1
ATOM 566 C CA . ALA A 1 78 ? 0.169 -3.874 -8.555 1.00 95.44 78 ALA A CA 1
ATOM 567 C C . ALA A 1 78 ? 1.251 -3.348 -7.604 1.00 95.44 78 ALA A C 1
ATOM 569 O O . ALA A 1 78 ? 2.411 -3.188 -7.981 1.00 95.44 78 ALA A O 1
ATOM 570 N N . THR A 1 79 ? 0.891 -3.119 -6.346 1.00 96.50 79 THR A N 1
ATOM 571 C CA . THR A 1 79 ? 1.823 -2.721 -5.291 1.00 96.50 79 THR A CA 1
ATOM 572 C C . THR A 1 79 ? 1.600 -3.562 -4.040 1.00 96.50 79 THR A C 1
ATOM 574 O O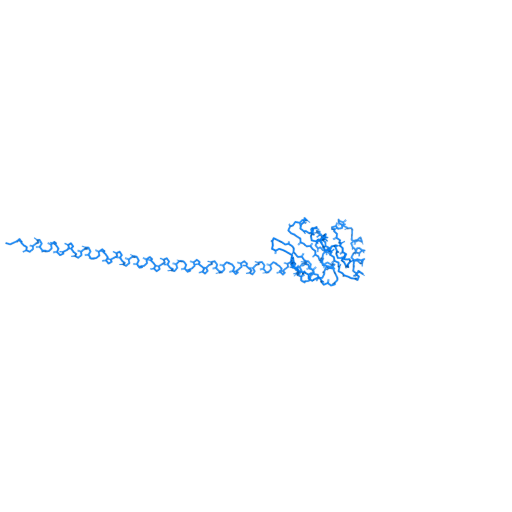 . THR A 1 79 ? 0.514 -3.576 -3.463 1.00 96.50 79 THR A O 1
ATOM 577 N N . VAL A 1 80 ? 2.646 -4.236 -3.574 1.00 95.81 80 VAL A N 1
ATOM 578 C CA . VAL A 1 80 ? 2.703 -4.841 -2.246 1.00 95.81 80 VAL A CA 1
ATOM 579 C C . VAL A 1 80 ? 3.186 -3.796 -1.254 1.00 95.81 80 VAL A C 1
ATOM 581 O O . VAL A 1 80 ? 4.306 -3.294 -1.344 1.00 95.81 80 VAL A O 1
ATOM 584 N N . ARG A 1 81 ? 2.346 -3.498 -0.265 1.00 95.19 81 ARG A N 1
ATOM 585 C CA . ARG A 1 81 ? 2.718 -2.683 0.888 1.00 95.19 81 ARG A CA 1
ATOM 586 C C . ARG A 1 81 ? 3.024 -3.584 2.074 1.00 95.19 81 ARG A C 1
ATOM 588 O O . ARG A 1 81 ? 2.185 -4.395 2.467 1.00 95.19 81 ARG A O 1
ATOM 595 N N . ILE A 1 82 ? 4.189 -3.387 2.673 1.00 94.44 82 ILE A N 1
ATOM 596 C CA . ILE A 1 82 ? 4.633 -4.079 3.879 1.00 94.44 82 ILE A CA 1
ATOM 597 C C . ILE A 1 82 ? 4.569 -3.093 5.040 1.00 94.44 82 ILE A C 1
ATOM 599 O O . ILE A 1 82 ? 5.166 -2.017 4.999 1.00 94.44 82 ILE A O 1
ATOM 603 N N . ASP A 1 83 ? 3.827 -3.450 6.080 1.00 90.12 83 ASP A N 1
ATOM 604 C CA . ASP A 1 83 ? 3.829 -2.718 7.339 1.00 90.12 83 ASP A CA 1
ATOM 605 C C . ASP A 1 83 ? 3.844 -3.671 8.541 1.00 90.12 83 ASP A C 1
ATOM 607 O O . ASP A 1 83 ? 3.996 -4.884 8.397 1.00 90.12 83 ASP A O 1
ATOM 611 N N . ARG A 1 84 ? 3.693 -3.120 9.751 1.00 85.69 84 ARG A N 1
ATOM 612 C CA . ARG A 1 84 ? 3.704 -3.887 11.009 1.00 85.69 84 ARG A CA 1
ATOM 613 C C . ARG A 1 84 ? 2.651 -5.001 11.093 1.00 85.69 84 ARG A C 1
ATOM 615 O O . ARG A 1 84 ? 2.752 -5.848 11.971 1.00 85.69 84 ARG A O 1
ATOM 622 N N . HIS A 1 85 ? 1.629 -4.979 10.237 1.00 85.19 85 HIS A N 1
ATOM 623 C CA . HIS A 1 85 ? 0.572 -5.992 10.175 1.00 85.19 85 HIS A CA 1
ATOM 624 C C . HIS A 1 85 ? 0.815 -7.036 9.076 1.00 85.19 85 HIS A C 1
ATOM 626 O O . HIS A 1 85 ? -0.019 -7.921 8.896 1.00 85.19 85 HIS A O 1
ATOM 632 N N . GLY A 1 86 ? 1.928 -6.938 8.341 1.00 89.25 86 GLY A N 1
ATOM 633 C CA . GLY A 1 86 ? 2.324 -7.857 7.275 1.00 89.25 86 GLY A CA 1
ATOM 634 C C . GLY A 1 86 ?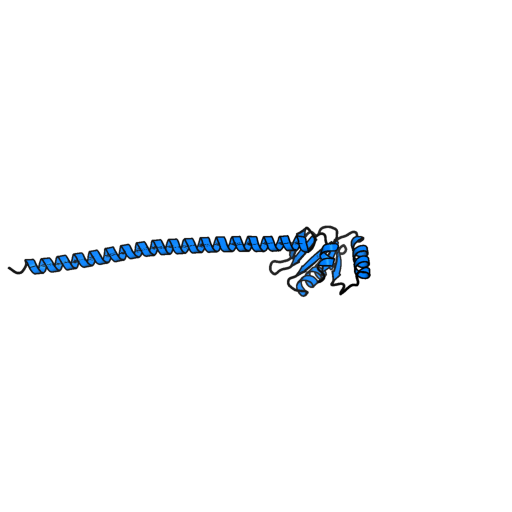 2.334 -7.224 5.882 1.00 89.25 86 GLY A C 1
ATOM 635 O O . GLY A 1 86 ? 2.258 -6.005 5.720 1.00 89.25 86 GLY A O 1
ATOM 636 N N . ALA A 1 87 ? 2.442 -8.080 4.864 1.00 92.31 87 ALA A N 1
ATOM 637 C CA . ALA A 1 87 ? 2.407 -7.696 3.457 1.00 92.31 87 ALA A CA 1
ATOM 638 C C . ALA A 1 87 ? 0.974 -7.751 2.911 1.00 92.31 87 ALA A C 1
ATOM 640 O O . ALA A 1 87 ? 0.241 -8.708 3.161 1.00 92.31 87 ALA A O 1
ATOM 641 N N . ARG A 1 88 ? 0.574 -6.729 2.153 1.00 93.31 88 ARG A N 1
ATOM 642 C CA . ARG A 1 88 ? -0.747 -6.633 1.521 1.00 93.31 88 ARG A CA 1
ATOM 643 C C . ARG A 1 88 ? -0.619 -6.193 0.076 1.00 93.31 88 ARG A C 1
ATOM 645 O O . ARG A 1 88 ? 0.097 -5.236 -0.205 1.00 93.31 88 ARG A O 1
ATOM 652 N N . LEU A 1 89 ? -1.347 -6.865 -0.807 1.00 94.75 89 LEU A N 1
ATOM 653 C CA . LEU A 1 89 ? -1.410 -6.536 -2.224 1.00 94.75 89 LEU A CA 1
ATOM 654 C C . LEU A 1 89 ? -2.504 -5.500 -2.483 1.00 94.75 89 LEU A C 1
ATOM 656 O O . LEU A 1 89 ? -3.650 -5.690 -2.080 1.00 94.75 89 LEU A O 1
ATOM 660 N N . TYR A 1 90 ? -2.147 -4.448 -3.203 1.00 95.44 90 TYR A N 1
ATOM 661 C CA . TYR A 1 90 ? -3.057 -3.458 -3.757 1.00 95.44 90 TYR A CA 1
ATOM 662 C C . TYR A 1 90 ? -2.925 -3.497 -5.275 1.00 95.44 90 TYR A C 1
ATOM 664 O O . TYR A 1 90 ? -1.813 -3.510 -5.800 1.00 95.44 90 TYR A O 1
ATOM 672 N N . LEU A 1 91 ? -4.048 -3.535 -5.983 1.00 94.75 91 LEU A N 1
ATOM 673 C CA . LEU A 1 91 ? -4.038 -3.496 -7.442 1.00 94.75 91 LEU A CA 1
ATOM 674 C C . LEU A 1 91 ? -3.831 -2.059 -7.930 1.00 94.75 91 LEU A C 1
ATOM 676 O O . LEU A 1 91 ? -4.328 -1.109 -7.320 1.00 94.75 91 LEU A O 1
ATOM 680 N N . GLY A 1 92 ? -3.122 -1.921 -9.044 1.00 93.94 92 GLY A N 1
ATOM 681 C CA . GLY A 1 92 ? -2.747 -0.644 -9.630 1.00 93.94 92 GLY A CA 1
ATOM 682 C C . GLY A 1 92 ? -1.316 -0.220 -9.312 1.00 93.94 92 GLY A C 1
ATOM 683 O O . GLY A 1 92 ? -0.603 -0.829 -8.507 1.00 93.94 92 GLY A O 1
ATOM 684 N N . SER A 1 93 ? -0.918 0.856 -9.980 1.00 95.38 93 SER A N 1
ATOM 685 C CA . SER A 1 93 ? 0.386 1.483 -9.814 1.00 95.38 93 SER A CA 1
ATOM 686 C C . SER A 1 93 ? 0.562 2.038 -8.396 1.00 95.38 93 SER A C 1
ATOM 688 O O . SER A 1 93 ? -0.381 2.076 -7.595 1.00 95.38 93 SER A O 1
ATOM 690 N N . TYR A 1 94 ? 1.765 2.510 -8.078 1.00 95.56 94 TYR A N 1
ATOM 691 C CA . TYR A 1 94 ? 2.081 3.056 -6.760 1.00 95.56 94 TYR A CA 1
ATOM 692 C C . TYR A 1 94 ? 1.073 4.105 -6.267 1.00 95.56 94 TYR A C 1
ATOM 694 O O . TYR A 1 94 ? 0.597 4.021 -5.135 1.00 95.56 94 TYR A O 1
ATOM 702 N N . SER A 1 95 ? 0.740 5.092 -7.093 1.00 96.62 95 SER A N 1
ATOM 703 C CA . SER A 1 95 ? -0.166 6.186 -6.750 1.00 96.62 95 SER A CA 1
ATOM 704 C C . SER A 1 95 ? -1.599 5.701 -6.530 1.00 96.62 95 SER A C 1
ATOM 706 O O . SER A 1 95 ? -2.241 6.115 -5.561 1.00 96.62 95 SER A O 1
ATOM 708 N N . THR A 1 96 ? -2.085 4.770 -7.356 1.00 96.62 96 THR A N 1
ATOM 709 C CA . THR A 1 96 ? -3.404 4.142 -7.176 1.00 96.62 96 THR A CA 1
ATOM 710 C C . THR A 1 96 ? -3.462 3.339 -5.880 1.00 96.62 96 THR A C 1
ATOM 712 O O . THR A 1 96 ? -4.364 3.531 -5.060 1.00 96.62 96 THR A O 1
ATOM 715 N N . ALA A 1 97 ? -2.465 2.486 -5.651 1.00 96.69 97 ALA A N 1
ATOM 716 C CA . ALA A 1 97 ? -2.355 1.698 -4.434 1.00 96.69 97 ALA A CA 1
ATOM 717 C C . ALA A 1 97 ? -2.236 2.593 -3.192 1.00 96.69 97 ALA A C 1
ATOM 719 O O . ALA A 1 97 ? -2.865 2.330 -2.163 1.00 96.69 97 ALA A O 1
ATOM 720 N N . ARG A 1 98 ? -1.495 3.702 -3.309 1.00 96.06 98 ARG A N 1
ATOM 721 C CA . ARG A 1 98 ? -1.338 4.699 -2.253 1.00 96.06 98 ARG A CA 1
ATOM 722 C C . ARG A 1 98 ? -2.651 5.316 -1.829 1.00 96.06 98 ARG A C 1
ATOM 724 O O . ARG A 1 98 ? -2.925 5.361 -0.629 1.00 96.06 98 ARG A O 1
ATOM 731 N N . ALA A 1 99 ? -3.450 5.758 -2.791 1.00 96.75 99 ALA A N 1
ATOM 732 C CA . ALA A 1 99 ? -4.772 6.290 -2.511 1.00 96.75 99 ALA A CA 1
ATOM 733 C C . ALA A 1 99 ? -5.646 5.243 -1.797 1.00 96.75 99 ALA A C 1
ATOM 735 O O . ALA A 1 99 ? -6.262 5.549 -0.775 1.00 96.75 99 ALA A O 1
ATOM 736 N N . ALA A 1 100 ? -5.625 3.990 -2.266 1.00 95.75 100 ALA A N 1
ATOM 737 C CA . ALA A 1 100 ? -6.406 2.905 -1.676 1.00 95.75 100 ALA A CA 1
ATOM 738 C C . ALA A 1 100 ? -6.031 2.638 -0.208 1.00 95.75 100 ALA A C 1
ATOM 740 O O . ALA A 1 100 ? -6.896 2.637 0.671 1.00 95.75 100 ALA A O 1
ATOM 741 N N . TRP A 1 101 ? -4.740 2.477 0.103 1.00 94.25 101 TRP A N 1
ATOM 742 C CA . TRP A 1 101 ? -4.331 2.167 1.476 1.00 94.25 101 TRP A CA 1
ATOM 743 C C . TRP A 1 101 ? -4.452 3.356 2.435 1.00 94.25 101 TRP A C 1
ATOM 745 O O . TRP A 1 101 ? -4.510 3.160 3.653 1.00 94.25 101 TRP A O 1
ATOM 755 N N . GLN A 1 102 ? -4.444 4.591 1.919 1.00 94.75 102 GLN A N 1
ATOM 756 C CA . GLN A 1 102 ? -4.717 5.790 2.711 1.00 94.75 102 GLN A CA 1
ATOM 757 C C . GLN A 1 102 ? -6.202 5.858 3.061 1.00 94.75 102 GLN A C 1
ATOM 759 O O . GLN A 1 102 ? -6.532 5.975 4.241 1.00 94.75 102 GLN A O 1
ATOM 764 N N . ALA A 1 103 ? -7.080 5.649 2.076 1.00 95.06 103 ALA A N 1
ATOM 765 C CA . ALA A 1 103 ? -8.523 5.590 2.286 1.00 95.06 103 ALA A CA 1
ATOM 766 C C . ALA A 1 103 ? -8.920 4.492 3.290 1.00 95.06 103 ALA A C 1
ATOM 768 O O . ALA A 1 103 ? -9.729 4.736 4.188 1.00 95.06 103 ALA A O 1
ATOM 769 N N . GLU A 1 104 ? -8.305 3.304 3.215 1.00 93.12 104 GLU A N 1
ATOM 770 C CA . GLU A 1 104 ? -8.488 2.252 4.225 1.00 93.12 104 GLU A CA 1
ATOM 771 C C . GLU A 1 104 ? -8.068 2.702 5.631 1.00 93.12 104 GLU A C 1
ATOM 773 O O . GLU A 1 104 ? -8.747 2.411 6.620 1.00 93.12 104 GLU A O 1
ATOM 778 N N . GLY A 1 105 ? -6.925 3.385 5.736 1.00 91.94 105 GLY A N 1
ATOM 779 C CA . GLY A 1 105 ? -6.411 3.897 7.004 1.00 91.94 105 GLY A CA 1
ATOM 780 C C . GLY A 1 105 ? -7.354 4.922 7.633 1.00 91.94 105 GLY A C 1
ATOM 781 O O . GLY A 1 105 ? -7.657 4.835 8.824 1.00 91.94 105 GLY A O 1
ATOM 782 N N . GLU A 1 106 ? -7.865 5.845 6.824 1.00 94.69 106 GLU A N 1
ATOM 783 C CA . GLU A 1 106 ? -8.823 6.869 7.238 1.00 94.69 106 GLU A CA 1
ATOM 784 C C . GLU A 1 106 ? -10.175 6.273 7.633 1.00 94.69 106 GLU A C 1
ATOM 786 O O . GLU A 1 106 ? -10.740 6.649 8.661 1.00 94.69 106 GLU A O 1
ATOM 791 N N . ALA A 1 107 ? -10.694 5.310 6.865 1.00 94.25 107 ALA A N 1
ATOM 792 C CA . ALA A 1 107 ? -11.919 4.588 7.206 1.00 94.25 107 ALA A CA 1
ATOM 793 C C . ALA A 1 107 ? -11.795 3.900 8.575 1.00 94.25 107 ALA A C 1
ATOM 795 O O . ALA A 1 107 ? -12.619 4.135 9.461 1.00 94.25 107 ALA A O 1
ATOM 796 N N . ARG A 1 108 ? -10.697 3.168 8.808 1.00 92.38 108 ARG A N 1
ATOM 797 C CA . ARG A 1 108 ? -10.417 2.533 10.109 1.00 92.38 108 ARG A CA 1
ATOM 798 C C . ARG A 1 108 ? -10.269 3.549 11.239 1.00 92.38 108 ARG A C 1
ATOM 800 O O . ARG A 1 108 ? -10.694 3.286 12.362 1.00 92.38 108 ARG A O 1
ATOM 807 N N . GLY A 1 109 ? -9.657 4.702 10.969 1.00 93.69 109 GLY A N 1
ATOM 808 C CA . GLY A 1 109 ? -9.551 5.799 11.932 1.00 93.69 109 GLY A CA 1
ATOM 809 C C . GLY A 1 109 ? -10.924 6.331 12.348 1.00 93.69 109 GLY A C 1
ATOM 810 O O . GLY A 1 109 ? -11.206 6.447 13.542 1.00 93.69 109 GLY A O 1
ATOM 811 N N . ARG A 1 110 ? -11.809 6.570 11.373 1.00 94.81 110 ARG A N 1
ATOM 812 C CA . ARG A 1 110 ? -13.191 7.023 11.604 1.00 94.81 110 ARG A CA 1
ATOM 813 C C . ARG A 1 110 ? -14.016 5.996 12.378 1.00 94.81 110 ARG A C 1
ATOM 815 O O . ARG A 1 110 ? -14.702 6.352 13.334 1.00 94.81 110 ARG A O 1
ATOM 822 N N . GLU A 1 111 ? -13.918 4.718 12.032 1.00 94.81 111 GLU A N 1
ATOM 823 C CA . GLU A 1 111 ? -14.595 3.637 12.762 1.00 94.81 111 GLU A CA 1
ATOM 824 C C . GLU A 1 111 ? -14.149 3.562 14.228 1.00 94.81 111 GLU A C 1
ATOM 826 O O . GLU A 1 111 ? -14.978 3.458 15.132 1.00 94.81 111 GLU A O 1
ATOM 831 N N . ARG A 1 112 ? -12.844 3.689 14.494 1.00 95.00 112 ARG A N 1
ATOM 832 C CA . ARG A 1 112 ? -12.316 3.710 15.867 1.00 95.00 112 ARG A CA 1
ATOM 833 C C . ARG A 1 112 ? -12.789 4.932 16.643 1.00 95.00 112 ARG A C 1
ATOM 835 O O . ARG A 1 112 ? -13.217 4.785 17.783 1.00 95.00 112 ARG A O 1
ATOM 842 N N . ALA A 1 113 ? -12.763 6.113 16.028 1.00 95.56 113 ALA A N 1
ATOM 843 C CA . ALA A 1 113 ? -13.240 7.341 16.659 1.00 95.56 113 ALA A CA 1
ATOM 844 C C . ALA A 1 113 ? -14.738 7.260 16.994 1.00 95.56 113 ALA A C 1
ATOM 846 O O . ALA A 1 113 ? -15.148 7.577 18.108 1.00 95.56 113 ALA A O 1
ATOM 847 N N . THR A 1 114 ? -15.564 6.758 16.073 1.00 96.38 114 THR A N 1
ATOM 848 C CA . THR A 1 114 ? -17.004 6.574 16.319 1.00 96.38 114 THR A CA 1
ATOM 849 C C . THR A 1 114 ? -17.282 5.513 17.384 1.00 96.38 114 THR A C 1
ATOM 851 O O . THR A 1 114 ? -18.172 5.697 18.215 1.00 96.38 114 THR A O 1
ATOM 854 N N . ALA A 1 115 ? -16.530 4.410 17.416 1.00 95.62 115 ALA A N 1
ATOM 855 C CA . ALA A 1 115 ? -16.619 3.421 18.489 1.00 95.62 115 ALA A CA 1
ATOM 856 C C . ALA A 1 115 ? -16.228 4.020 19.851 1.00 95.62 115 ALA A C 1
ATOM 858 O O . ALA A 1 115 ? -16.957 3.834 20.826 1.00 95.62 115 ALA A O 1
ATOM 859 N N . GLN A 1 116 ? -15.143 4.798 19.902 1.00 95.81 116 GLN A N 1
ATOM 860 C CA . GLN A 1 116 ? -14.676 5.466 21.115 1.00 95.81 116 GLN A CA 1
ATOM 861 C C . GLN A 1 116 ? -15.692 6.492 21.624 1.00 95.81 116 GLN A C 1
ATOM 863 O O . GLN A 1 116 ? -16.029 6.473 22.806 1.00 95.81 116 GLN A O 1
ATOM 868 N N . ASN A 1 117 ? -16.237 7.334 20.745 1.00 96.69 117 ASN A N 1
ATOM 869 C CA . ASN A 1 117 ? -17.250 8.328 21.106 1.00 96.69 117 ASN A CA 1
ATOM 870 C C . ASN A 1 117 ? -18.527 7.661 21.629 1.00 96.69 117 ASN A C 1
ATOM 872 O O . ASN A 1 117 ? -19.068 8.081 22.648 1.00 96.69 117 ASN A O 1
ATOM 876 N N . ARG A 1 118 ? -18.976 6.572 20.987 1.00 96.50 118 ARG A N 1
ATOM 877 C CA . ARG A 1 118 ? -20.118 5.780 21.475 1.00 96.50 118 ARG A CA 1
ATOM 878 C C . ARG A 1 118 ? -19.847 5.175 22.847 1.00 96.50 118 ARG A C 1
ATOM 880 O O . ARG A 1 118 ? -20.745 5.149 23.681 1.00 96.50 118 ARG A O 1
ATOM 887 N N . HIS A 1 119 ? -18.633 4.687 23.089 1.00 95.44 119 HIS A N 1
ATOM 888 C CA . HIS A 1 119 ? -18.255 4.167 24.397 1.00 95.44 119 HIS A CA 1
ATOM 889 C C . HIS A 1 119 ? -18.269 5.270 25.466 1.00 95.44 119 HIS A C 1
ATOM 891 O O . HIS A 1 119 ? -18.896 5.087 26.506 1.00 95.44 119 HIS A O 1
ATOM 897 N N . GLN A 1 120 ? -17.678 6.434 25.178 1.00 95.88 120 GLN A N 1
ATOM 898 C CA . GLN A 1 120 ? -17.661 7.579 26.097 1.00 95.88 120 GLN A CA 1
ATOM 899 C C . GLN A 1 120 ? -19.072 8.089 26.413 1.00 95.88 120 GLN A C 1
ATOM 901 O O . GLN A 1 120 ? -19.394 8.306 27.576 1.00 95.88 120 GLN A O 1
ATOM 906 N N . ALA A 1 121 ? -19.948 8.196 25.409 1.00 96.06 121 ALA A N 1
ATOM 907 C CA . ALA A 1 121 ? -21.337 8.605 25.614 1.00 96.06 121 ALA A CA 1
ATOM 908 C C . ALA A 1 121 ? -22.096 7.642 26.543 1.00 96.06 121 ALA A C 1
ATOM 910 O O . ALA A 1 121 ? -22.822 8.087 27.425 1.00 96.06 121 ALA A O 1
ATOM 911 N N . ARG A 1 122 ? -21.885 6.323 26.409 1.00 96.62 122 ARG A N 1
ATOM 912 C CA . ARG A 1 122 ? -22.502 5.331 27.310 1.00 96.62 122 ARG A CA 1
ATOM 913 C C . ARG A 1 122 ? -22.019 5.477 28.749 1.00 96.62 122 ARG A C 1
ATOM 915 O O . ARG A 1 122 ? -22.829 5.378 29.663 1.00 96.62 122 ARG A O 1
ATOM 922 N N . LEU A 1 123 ? -20.719 5.699 28.949 1.00 97.12 123 LEU A N 1
ATOM 923 C CA . LEU A 1 123 ? -20.164 5.912 30.286 1.00 97.12 123 LEU A CA 1
ATOM 924 C C . LEU A 1 123 ? -20.706 7.201 30.912 1.00 97.12 123 LEU A C 1
ATOM 926 O O . LEU A 1 123 ? -21.058 7.200 32.088 1.00 97.12 123 LEU A O 1
ATOM 930 N N . ALA A 1 124 ? -20.824 8.274 30.126 1.00 95.75 124 ALA A N 1
ATOM 931 C CA . ALA A 1 124 ? -21.404 9.534 30.578 1.00 95.75 124 ALA A CA 1
ATOM 932 C C . ALA A 1 124 ? -22.885 9.381 30.961 1.00 95.75 124 ALA A C 1
ATOM 934 O O . ALA A 1 124 ? -23.289 9.865 32.015 1.00 95.75 124 ALA A O 1
ATOM 935 N N . GLU A 1 125 ? -23.669 8.651 30.164 1.00 96.00 125 GLU A N 1
ATOM 936 C CA . GLU A 1 125 ? -25.077 8.354 30.457 1.00 96.00 125 GLU A CA 1
ATOM 937 C C . GLU A 1 125 ? -25.224 7.553 31.761 1.00 96.00 125 GLU A C 1
ATOM 939 O O . GLU A 1 125 ? -26.010 7.892 32.645 1.00 96.00 125 GLU A O 1
ATOM 944 N N . GLN A 1 126 ? -24.400 6.516 31.937 1.00 95.94 126 GLN A N 1
ATOM 945 C CA . GLN A 1 126 ? -24.371 5.725 33.169 1.00 95.94 126 GLN A CA 1
ATOM 946 C C . GLN A 1 126 ? -23.960 6.575 34.379 1.00 95.94 126 GLN A C 1
ATOM 948 O O . GLN A 1 126 ? -24.576 6.480 35.443 1.00 95.94 126 GLN A O 1
ATOM 953 N N . ALA A 1 127 ? -22.954 7.438 34.228 1.00 95.81 127 ALA A N 1
ATOM 954 C CA . ALA A 1 127 ? -22.538 8.375 35.268 1.00 95.81 127 ALA A CA 1
ATOM 955 C C . ALA A 1 127 ? -23.660 9.369 35.615 1.00 95.81 127 ALA A C 1
ATOM 957 O O . ALA A 1 127 ? -23.888 9.657 36.788 1.00 95.81 127 ALA A O 1
ATOM 958 N N . HIS A 1 128 ? -24.405 9.846 34.617 1.00 94.75 128 HIS A N 1
ATOM 959 C CA . HIS A 1 128 ? -25.536 10.745 34.820 1.00 94.75 128 HIS A CA 1
ATOM 960 C C . HIS A 1 128 ? -26.665 10.069 35.609 1.00 94.75 128 HIS A C 1
ATOM 962 O O . HIS A 1 128 ? -27.082 10.578 36.652 1.00 94.75 128 HIS A O 1
ATOM 968 N N . HIS A 1 129 ? -27.101 8.882 35.179 1.00 93.38 129 HIS A N 1
ATOM 969 C CA . HIS A 1 129 ? -28.131 8.110 35.877 1.00 93.38 129 HIS A CA 1
ATOM 970 C C . HIS A 1 129 ? -27.730 7.758 37.312 1.00 93.38 129 HIS A C 1
ATOM 972 O O . HIS A 1 129 ? -28.527 7.912 38.240 1.00 93.38 129 HIS A O 1
ATOM 978 N N . THR A 1 130 ? -26.484 7.327 37.521 1.00 95.06 130 THR A N 1
ATOM 979 C CA . THR A 1 130 ? -25.981 7.008 38.866 1.00 95.06 130 THR A CA 1
ATOM 980 C C . THR A 1 130 ? -25.885 8.248 39.755 1.00 95.06 130 THR A C 1
ATOM 982 O O . THR A 1 130 ? -26.238 8.174 40.932 1.00 95.06 130 THR A O 1
ATOM 985 N N . ALA A 1 131 ? -25.494 9.405 39.210 1.00 94.19 131 ALA A N 1
ATOM 986 C CA . ALA A 1 131 ? -25.468 10.667 39.944 1.00 94.19 131 ALA A CA 1
ATOM 987 C C . ALA A 1 131 ? -26.872 11.127 40.367 1.00 94.19 131 ALA A C 1
ATOM 989 O O . ALA A 1 131 ? -27.056 11.521 41.523 1.00 94.19 131 ALA A O 1
ATOM 990 N N . ILE A 1 132 ? -27.866 11.030 39.474 1.00 94.75 132 ILE A N 1
ATOM 991 C CA . ILE A 1 132 ? -29.269 11.335 39.796 1.00 94.75 132 ILE A CA 1
ATOM 992 C C . ILE A 1 132 ? -29.777 10.405 40.900 1.00 94.75 132 ILE A C 1
ATOM 994 O O . ILE A 1 132 ? -30.308 10.883 41.905 1.00 94.75 132 ILE A O 1
ATOM 998 N N . ALA A 1 133 ? -29.575 9.092 40.758 1.00 92.75 133 ALA A N 1
ATOM 999 C CA . ALA A 1 133 ? -30.011 8.115 41.754 1.00 92.75 133 ALA A CA 1
ATOM 1000 C C . ALA A 1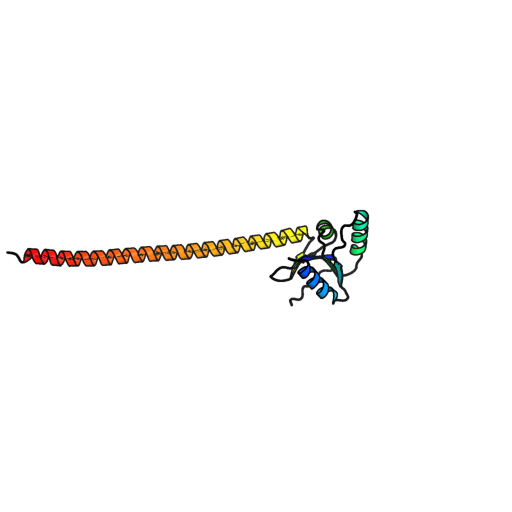 133 ? -29.361 8.374 43.128 1.00 92.75 133 ALA A C 1
ATOM 1002 O O . ALA A 1 133 ? -30.045 8.390 44.154 1.00 92.75 133 ALA A O 1
ATOM 1003 N N . ALA A 1 134 ? -28.056 8.663 43.159 1.00 91.94 134 ALA A N 1
ATOM 1004 C CA . ALA A 1 134 ? -27.345 9.002 44.389 1.00 91.94 134 ALA A CA 1
ATOM 1005 C C . ALA A 1 134 ? -27.862 10.307 45.025 1.00 91.94 134 ALA A C 1
ATOM 1007 O O . ALA A 1 134 ? -27.995 10.390 46.248 1.00 91.94 134 ALA A O 1
ATOM 1008 N N . ALA A 1 135 ? -28.178 11.328 44.222 1.00 91.56 135 ALA A N 1
ATOM 1009 C CA . ALA A 1 135 ? -28.751 12.581 44.712 1.00 91.56 135 ALA A CA 1
ATOM 1010 C C . ALA A 1 135 ? -30.143 12.372 45.332 1.00 91.56 135 ALA A C 1
ATOM 1012 O O . ALA A 1 135 ? -30.408 12.877 46.425 1.00 91.56 135 ALA A O 1
ATOM 1013 N N . GLN A 1 136 ? -31.001 11.571 44.692 1.00 90.88 136 GLN A N 1
ATOM 1014 C CA . GLN A 1 136 ? -32.324 11.218 45.217 1.00 90.88 136 GLN A CA 1
ATOM 1015 C C . GLN A 1 136 ? -32.228 10.456 46.547 1.00 90.88 136 GLN A C 1
ATOM 1017 O O . GLN A 1 136 ? -32.926 10.792 47.505 1.00 90.88 136 GLN A O 1
ATOM 1022 N N . GLN A 1 137 ? -31.314 9.485 46.654 1.00 89.25 137 GLN A N 1
ATOM 1023 C CA . GLN A 1 137 ? -31.068 8.754 47.903 1.00 89.25 137 GLN A CA 1
ATOM 1024 C C . GLN A 1 137 ? -30.574 9.675 49.031 1.00 89.25 137 GLN A C 1
ATOM 1026 O O . GLN A 1 137 ? -31.029 9.571 50.176 1.00 89.25 137 GLN A O 1
ATOM 1031 N N . ARG A 1 138 ? -29.671 10.616 48.727 1.00 86.81 138 ARG A N 1
ATOM 1032 C CA . ARG A 1 138 ? -29.207 11.626 49.695 1.00 86.81 138 ARG A CA 1
ATOM 1033 C C . ARG A 1 138 ? -30.355 12.515 50.173 1.00 86.81 138 ARG A C 1
ATOM 1035 O O . ARG A 1 138 ? -30.508 12.708 51.376 1.00 86.81 138 ARG A O 1
ATOM 1042 N N . ALA A 1 139 ? -31.203 12.995 49.266 1.00 87.00 139 ALA A N 1
ATOM 1043 C CA . ALA A 1 139 ? -32.365 13.803 49.629 1.00 87.00 139 ALA A CA 1
ATOM 1044 C C . ALA A 1 139 ? -33.357 13.029 50.520 1.00 87.00 139 ALA A C 1
ATOM 1046 O O . ALA A 1 139 ? -33.807 13.552 51.543 1.00 87.00 139 ALA A O 1
ATOM 1047 N N . ALA A 1 140 ? -33.644 11.764 50.190 1.00 86.56 140 ALA A N 1
ATOM 1048 C CA . ALA A 1 140 ? -34.534 10.907 50.975 1.00 86.56 140 ALA A CA 1
ATOM 1049 C C . ALA A 1 140 ? -33.991 10.630 52.390 1.00 86.56 140 ALA A C 1
ATOM 1051 O O . ALA A 1 140 ? -34.718 10.738 53.378 1.00 86.56 140 ALA A O 1
ATOM 1052 N N . THR A 1 141 ? -32.695 10.327 52.514 1.00 86.69 141 THR A N 1
ATOM 1053 C CA . THR A 1 141 ? -32.062 10.093 53.825 1.00 86.69 141 THR A CA 1
ATOM 1054 C C . THR A 1 141 ? -32.004 11.361 54.684 1.00 86.69 141 THR A C 1
ATOM 1056 O O . THR A 1 141 ? -32.191 11.286 55.903 1.00 86.69 141 THR A O 1
ATOM 1059 N N . MET A 1 142 ? -31.799 12.537 54.079 1.00 79.12 142 MET A N 1
ATOM 1060 C CA . MET A 1 142 ? -31.846 13.822 54.786 1.00 79.12 142 MET A CA 1
ATOM 1061 C C . MET A 1 142 ? -33.258 14.176 55.270 1.00 79.12 142 MET A C 1
ATOM 1063 O O . MET A 1 142 ? -33.406 14.620 56.412 1.00 79.12 142 MET A O 1
ATOM 1067 N N . SER A 1 143 ? -34.298 13.940 54.462 1.00 80.12 143 SER A N 1
ATOM 1068 C CA . SER A 1 143 ? -35.682 14.228 54.869 1.00 80.12 143 SER A CA 1
ATOM 1069 C C . SER A 1 143 ? -36.141 13.322 56.020 1.00 80.12 143 SER A C 1
ATOM 1071 O O . SER A 1 143 ? -36.741 13.811 56.980 1.00 80.12 143 SER A O 1
ATOM 1073 N N . ALA A 1 144 ? -35.765 12.037 55.998 1.00 78.12 144 ALA A N 1
ATOM 1074 C CA . ALA A 1 144 ? -36.050 11.091 57.076 1.00 78.12 144 ALA A CA 1
ATOM 1075 C C . ALA A 1 144 ? -35.389 11.505 58.406 1.00 78.12 144 ALA A C 1
ATOM 1077 O O . ALA A 1 144 ? -36.025 11.466 59.465 1.00 78.12 144 ALA A O 1
ATOM 1078 N N . ARG A 1 145 ? -34.132 11.978 58.363 1.00 74.50 145 ARG A N 1
ATOM 1079 C CA . ARG A 1 145 ? -33.438 12.525 59.544 1.00 74.50 145 ARG A CA 1
ATOM 1080 C C . ARG A 1 145 ? -34.111 13.794 60.075 1.00 74.50 145 ARG A C 1
ATOM 1082 O O . ARG A 1 145 ? -34.327 13.902 61.283 1.00 74.50 145 ARG A O 1
ATOM 1089 N N . GLY A 1 146 ? -34.487 14.721 59.194 1.00 72.69 146 GLY A N 1
ATOM 1090 C CA . GLY A 1 146 ? -35.165 15.965 59.576 1.00 72.69 146 GLY A CA 1
ATOM 1091 C C . GLY A 1 146 ? -36.556 15.740 60.183 1.00 72.69 146 GLY A C 1
ATOM 1092 O O . GLY A 1 146 ? -36.918 16.391 61.166 1.00 72.69 146 GLY A O 1
ATOM 1093 N N . ALA A 1 147 ? -37.325 14.781 59.656 1.00 70.31 147 ALA A N 1
ATOM 1094 C CA . ALA A 1 147 ? -38.630 14.403 60.201 1.00 70.31 147 ALA A CA 1
ATOM 1095 C C . ALA A 1 147 ? -38.516 13.810 61.618 1.00 70.31 147 ALA A C 1
ATOM 1097 O O . ALA A 1 147 ? -39.284 14.179 62.509 1.00 70.31 147 ALA A O 1
ATOM 1098 N N . SER A 1 148 ? -37.510 12.960 61.852 1.00 69.69 148 SER A N 1
ATOM 1099 C CA . SER A 1 148 ? -37.234 12.369 63.168 1.00 69.69 148 SER A CA 1
ATOM 1100 C C . SER A 1 148 ? -36.851 13.422 64.219 1.00 69.69 148 SER A C 1
ATOM 1102 O O . SER A 1 148 ? -37.352 13.392 65.346 1.00 69.69 148 SER A O 1
ATOM 1104 N N . GLN A 1 149 ? -36.026 14.413 63.854 1.00 66.56 149 GLN A N 1
ATOM 1105 C CA . GLN A 1 149 ? -35.672 15.509 64.764 1.00 66.56 149 GLN A CA 1
ATOM 1106 C C . GLN A 1 149 ? -36.857 16.434 65.082 1.00 66.56 149 GLN A C 1
ATOM 1108 O O . GLN A 1 149 ? -37.034 16.816 66.239 1.00 66.56 149 GLN A O 1
ATOM 1113 N N . ARG A 1 150 ? -37.715 16.743 64.098 1.00 63.50 150 ARG A N 1
ATOM 1114 C CA . ARG A 1 150 ? -38.942 17.536 64.313 1.00 63.50 150 ARG A CA 1
ATOM 1115 C C . ARG A 1 150 ? -39.935 16.848 65.246 1.00 63.50 150 ARG A C 1
ATOM 1117 O O . ARG A 1 150 ? -40.521 17.515 66.095 1.00 63.50 150 ARG A O 1
ATOM 1124 N N . TRP A 1 151 ? -40.113 15.531 65.120 1.00 59.44 151 TRP A N 1
ATOM 1125 C CA . TRP A 1 151 ? -40.999 14.775 66.010 1.00 59.44 151 TRP A CA 1
ATOM 1126 C C . TRP A 1 151 ? -40.513 14.815 67.465 1.00 59.44 151 TRP A C 1
ATOM 1128 O O . TRP A 1 151 ? -41.298 15.122 68.362 1.00 59.44 151 TRP A O 1
ATOM 1138 N N . LYS A 1 152 ? -39.206 14.617 67.694 1.00 62.75 152 LYS A N 1
ATOM 1139 C CA . LYS A 1 152 ? -38.604 14.724 69.034 1.00 62.75 152 LYS A CA 1
ATOM 1140 C C . LYS A 1 152 ? -38.715 16.138 69.623 1.00 62.75 152 LYS A C 1
ATOM 1142 O O . LYS A 1 152 ? -39.030 16.273 70.803 1.00 62.75 152 LYS A O 1
ATOM 1147 N N . GLY A 1 153 ? -38.526 17.183 68.813 1.00 67.12 153 GLY A N 1
ATOM 1148 C CA . GLY A 1 153 ? -38.684 18.579 69.246 1.00 67.12 153 GLY A CA 1
ATOM 1149 C C . GLY A 1 153 ? -40.121 18.938 69.649 1.00 67.12 153 GLY A C 1
ATOM 1150 O O . GLY A 1 153 ? -40.338 19.514 70.714 1.00 67.12 153 GLY A O 1
ATOM 1151 N N . ASN A 1 154 ? -41.117 18.529 68.855 1.00 65.31 154 ASN A N 1
ATOM 1152 C CA . ASN A 1 154 ? -42.530 18.768 69.174 1.00 65.31 154 ASN A CA 1
ATOM 1153 C C . ASN A 1 154 ? -43.016 17.958 70.387 1.00 65.31 154 ASN A C 1
ATOM 1155 O O . ASN A 1 154 ? -43.840 18.450 71.160 1.00 65.31 154 ASN A O 1
ATOM 1159 N N . ALA A 1 155 ? -42.504 16.739 70.583 1.00 60.75 155 ALA A N 1
ATOM 1160 C CA . ALA A 1 155 ? -42.797 15.940 71.772 1.00 60.75 155 ALA A CA 1
ATOM 1161 C C . ALA A 1 155 ? -42.252 16.603 73.053 1.00 60.75 155 ALA A C 1
ATOM 1163 O O . ALA A 1 155 ? -42.959 16.670 74.057 1.00 60.75 155 ALA A O 1
ATOM 1164 N N . ALA A 1 156 ? -41.046 17.181 72.997 1.00 60.97 156 ALA A N 1
ATOM 1165 C CA . ALA A 1 156 ? -40.438 17.900 74.120 1.00 60.97 156 ALA A CA 1
ATOM 1166 C C . ALA A 1 156 ? -41.156 19.220 74.479 1.00 60.97 156 ALA A C 1
ATOM 1168 O O . ALA A 1 156 ? -41.098 19.658 75.629 1.00 60.97 156 ALA A O 1
ATOM 1169 N N . MET A 1 157 ? -41.845 19.856 73.523 1.00 58.69 157 MET A N 1
ATOM 1170 C CA . MET A 1 157 ? -42.665 21.053 73.771 1.00 58.69 157 MET A CA 1
ATOM 1171 C C . MET A 1 157 ? -44.046 20.736 74.361 1.00 58.69 157 MET A C 1
ATOM 1173 O O . MET A 1 157 ? -44.567 21.531 75.136 1.00 58.69 157 MET A O 1
ATOM 1177 N N . ARG A 1 158 ? -44.648 19.585 74.033 1.00 57.66 158 ARG A N 1
ATOM 1178 C CA . ARG A 1 158 ? -45.982 19.204 74.536 1.00 57.66 158 ARG A CA 1
ATOM 1179 C C . ARG A 1 158 ? -45.993 18.669 75.973 1.00 57.66 158 ARG A C 1
ATOM 1181 O O . ARG A 1 158 ? -47.046 18.698 76.596 1.00 57.66 158 ARG A O 1
ATOM 1188 N N . GLY A 1 159 ? -44.855 18.218 76.502 1.00 55.88 159 GLY A N 1
ATOM 1189 C CA . GLY A 1 159 ? -44.725 17.727 77.884 1.00 55.88 159 GLY A CA 1
ATOM 1190 C C . GLY A 1 159 ? -44.481 18.807 78.946 1.00 55.88 159 GLY A C 1
ATOM 1191 O O . GLY A 1 159 ? -44.214 18.467 80.092 1.00 55.88 159 GLY A O 1
ATOM 1192 N N . ARG A 1 160 ? -44.520 20.095 78.580 1.00 53.38 160 ARG A N 1
ATOM 1193 C CA . ARG A 1 160 ? -44.279 21.231 79.482 1.00 53.38 160 ARG A CA 1
ATOM 1194 C C . ARG A 1 160 ? -45.600 21.981 79.721 1.00 53.38 160 ARG A C 1
ATOM 1196 O O . ARG A 1 160 ? -45.847 23.019 79.113 1.00 53.38 160 ARG A O 1
ATOM 1203 N N . LYS A 1 161 ? -46.481 21.410 80.536 1.00 50.41 161 LYS A N 1
ATOM 1204 C CA . LYS A 1 161 ? -47.658 22.069 81.117 1.00 50.41 161 LYS A CA 1
ATOM 1205 C C . LYS A 1 161 ? -47.834 21.589 82.543 1.00 50.41 161 LYS A C 1
ATOM 1207 O O . LYS A 1 161 ? -47.524 20.401 82.775 1.00 50.41 161 LYS A O 1
#

Foldseek 3Di:
DDDDDADWFEEEEAEPDPVQSVVVQVVVVVDVQEAEEEAPDDDDPVRLVVVLVVRRPRGGYYYYYYPDLVSQQSGHQWYWYQYPVGTDIDGHGPVNSVVVVVVVVVVVVVVVVVVVVVVVVVVVVVVVVVVVVVVVVVVVVVVVVVVVVVVVVVVVVVPPD